Protein AF-A0A645F5N4-F1 (afdb_monomer_lite)

pLDDT: mean 87.97, std 12.4, range [42.12, 98.25]

Structure (mmCIF, N/CA/C/O backbone):
data_AF-A0A645F5N4-F1
#
_entry.id   AF-A0A645F5N4-F1
#
loop_
_atom_site.group_PDB
_atom_site.id
_atom_site.type_symbol
_atom_site.label_atom_id
_atom_site.label_alt_id
_atom_site.label_comp_id
_atom_site.label_asym_id
_atom_site.label_entity_id
_atom_site.label_seq_id
_atom_site.pdbx_PDB_ins_code
_atom_site.Cartn_x
_atom_site.Cartn_y
_atom_site.Cartn_z
_atom_site.occupancy
_atom_site.B_iso_or_equiv
_atom_site.auth_seq_id
_atom_site.auth_comp_id
_atom_site.auth_asym_id
_atom_site.auth_atom_id
_atom_site.pdbx_PDB_model_num
ATOM 1 N N . MET A 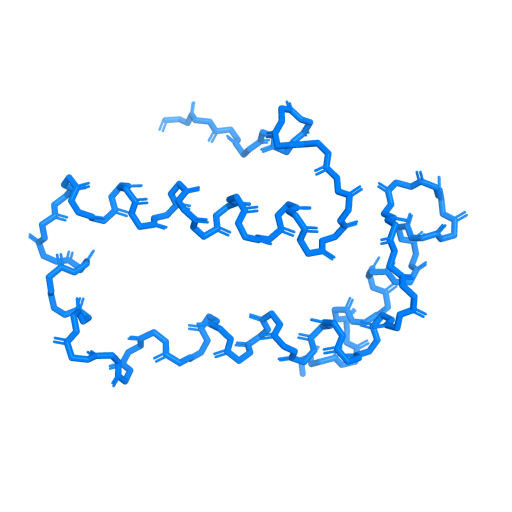1 1 ? 3.083 -13.281 5.545 1.00 77.62 1 MET A N 1
ATOM 2 C CA . MET A 1 1 ? 3.299 -11.821 5.418 1.00 77.62 1 MET A CA 1
ATOM 3 C C . MET A 1 1 ? 2.011 -11.031 5.602 1.00 77.62 1 MET A C 1
ATOM 5 O O . MET A 1 1 ? 2.000 -10.176 6.475 1.00 77.62 1 MET A O 1
ATOM 9 N N . VAL A 1 2 ? 0.921 -11.361 4.893 1.00 91.19 2 VAL A N 1
ATOM 10 C CA . VAL A 1 2 ? -0.390 -10.679 5.019 1.00 91.19 2 VAL A CA 1
ATOM 11 C C . VAL A 1 2 ? -0.832 -10.421 6.472 1.00 91.19 2 VAL A C 1
ATOM 13 O O . VAL A 1 2 ? -1.130 -9.271 6.782 1.00 91.19 2 VAL A O 1
ATOM 16 N N . PRO A 1 3 ? -0.782 -11.392 7.414 1.00 94.50 3 PRO A N 1
ATOM 17 C CA . PRO A 1 3 ? -1.269 -11.151 8.777 1.00 94.50 3 PRO A CA 1
ATOM 18 C C . PRO A 1 3 ? -0.483 -10.089 9.558 1.00 94.50 3 PRO A C 1
ATOM 20 O O . PRO A 1 3 ? -1.036 -9.461 10.454 1.00 94.50 3 PRO A O 1
ATOM 23 N N . LEU A 1 4 ? 0.803 -9.891 9.244 1.00 94.75 4 LEU A N 1
ATOM 24 C CA . LEU A 1 4 ? 1.629 -8.873 9.895 1.00 94.75 4 LEU A CA 1
ATOM 25 C C . LEU A 1 4 ? 1.254 -7.476 9.393 1.00 94.75 4 LEU A C 1
ATOM 27 O O . LEU A 1 4 ? 0.979 -6.591 10.195 1.00 94.75 4 LEU A O 1
ATOM 31 N N . PHE A 1 5 ? 1.173 -7.302 8.073 1.00 95.06 5 PHE A N 1
ATOM 32 C CA . PHE A 1 5 ? 0.775 -6.030 7.470 1.00 95.06 5 PHE A CA 1
ATOM 33 C C . PHE A 1 5 ? -0.667 -5.657 7.822 1.00 95.06 5 PHE A C 1
ATOM 35 O O . PHE A 1 5 ? -0.934 -4.504 8.135 1.00 95.06 5 PHE A O 1
ATOM 42 N N . ALA A 1 6 ? -1.572 -6.634 7.886 1.00 97.69 6 ALA A N 1
ATOM 43 C CA . ALA A 1 6 ? -2.942 -6.414 8.337 1.00 97.69 6 ALA A CA 1
ATOM 44 C C . ALA A 1 6 ? -3.001 -5.834 9.760 1.00 97.69 6 ALA A C 1
ATOM 46 O O . ALA A 1 6 ? -3.811 -4.949 10.024 1.00 97.69 6 ALA A O 1
ATOM 47 N N . LYS A 1 7 ? -2.130 -6.295 10.674 1.00 97.94 7 LYS A N 1
ATOM 48 C CA . LYS A 1 7 ? -2.030 -5.737 12.033 1.00 97.94 7 LYS A CA 1
ATOM 49 C C . LYS A 1 7 ? -1.546 -4.289 12.022 1.00 97.94 7 LYS A C 1
ATOM 51 O O . LYS A 1 7 ? -2.121 -3.479 12.734 1.00 97.94 7 LYS A O 1
ATOM 56 N N . ILE A 1 8 ? -0.546 -3.969 11.200 1.00 96.62 8 ILE A N 1
ATOM 57 C CA . ILE A 1 8 ? -0.028 -2.599 11.055 1.00 96.62 8 ILE A CA 1
ATOM 58 C C . ILE A 1 8 ? -1.118 -1.669 10.510 1.00 96.62 8 ILE A C 1
ATOM 60 O O . ILE A 1 8 ? -1.351 -0.601 11.066 1.00 96.62 8 ILE A O 1
ATOM 64 N N . ILE A 1 9 ? -1.830 -2.089 9.459 1.00 97.19 9 ILE A N 1
ATOM 65 C CA . ILE A 1 9 ? -2.922 -1.295 8.883 1.00 97.19 9 ILE A CA 1
ATOM 66 C C . ILE A 1 9 ? -4.045 -1.116 9.910 1.00 97.19 9 ILE A C 1
ATOM 68 O O . ILE A 1 9 ? -4.546 -0.010 10.080 1.00 97.19 9 ILE A O 1
ATOM 72 N N . LYS A 1 10 ? -4.412 -2.178 10.639 1.00 98.25 10 LYS A N 1
ATOM 73 C CA . LYS A 1 10 ? -5.427 -2.105 11.698 1.00 98.25 10 LYS A CA 1
ATOM 74 C C . LYS A 1 10 ? -5.031 -1.122 12.799 1.00 98.25 10 LYS A C 1
ATOM 76 O O . LYS A 1 10 ? -5.865 -0.319 13.194 1.00 98.25 10 LYS A O 1
ATOM 81 N N . GLN A 1 11 ? -3.777 -1.155 13.248 1.00 98.06 11 GLN A N 1
ATOM 82 C CA . GLN A 1 11 ? -3.262 -0.206 14.233 1.00 98.06 11 GLN A CA 1
ATOM 83 C C . GLN A 1 11 ? -3.360 1.234 13.716 1.00 98.06 11 GLN A C 1
ATOM 85 O O . GLN A 1 11 ? -3.899 2.087 14.408 1.00 98.06 11 GLN A O 1
ATOM 90 N N . GLY A 1 12 ? -2.928 1.505 12.481 1.00 96.12 12 GLY A N 1
ATOM 91 C CA . GLY A 1 12 ? -3.036 2.852 11.913 1.00 96.12 12 GLY A CA 1
ATOM 92 C C . GLY A 1 12 ? -4.484 3.335 11.758 1.00 96.12 12 GLY A C 1
ATOM 93 O O . GLY A 1 12 ? -4.737 4.527 11.892 1.00 96.12 12 GLY A O 1
ATOM 94 N N . VAL A 1 13 ? -5.450 2.434 11.538 1.00 97.25 13 VAL A N 1
ATOM 95 C CA . VAL A 1 13 ? -6.888 2.770 11.583 1.00 97.25 13 VAL A CA 1
ATOM 96 C C . VAL A 1 13 ? -7.336 3.107 13.009 1.00 97.25 13 VAL A C 1
ATOM 98 O O . VAL A 1 13 ? -8.043 4.090 13.209 1.00 97.25 13 VAL A O 1
ATOM 101 N N . GLU A 1 14 ? -6.916 2.323 14.004 1.00 97.94 14 GLU A N 1
ATOM 102 C CA . GLU A 1 14 ? -7.229 2.565 15.423 1.00 97.94 14 GLU A CA 1
ATOM 103 C C . GLU A 1 14 ? -6.631 3.888 15.934 1.00 97.94 14 GLU A C 1
ATOM 105 O O . GLU A 1 14 ? -7.242 4.561 16.763 1.00 97.94 14 GLU A O 1
ATOM 110 N N . GLU A 1 15 ? -5.477 4.291 15.403 1.00 96.38 15 GLU A N 1
ATOM 111 C CA . GLU A 1 15 ? -4.801 5.558 15.707 1.00 96.38 15 GLU A CA 1
ATOM 112 C C . GLU A 1 15 ? -5.329 6.748 14.881 1.00 96.38 15 GLU A C 1
ATOM 114 O O . GLU A 1 15 ? -4.917 7.884 15.109 1.00 96.38 15 GLU A O 1
ATOM 119 N N . GLY A 1 16 ? -6.242 6.517 13.929 1.00 94.50 16 GLY A N 1
ATOM 120 C CA . GLY A 1 16 ? -6.792 7.560 13.053 1.00 94.50 16 GLY A CA 1
ATOM 121 C C . GLY A 1 16 ? -5.824 8.064 11.975 1.00 94.50 16 GLY A C 1
ATOM 122 O O . GLY A 1 16 ? -6.066 9.107 11.374 1.00 94.50 16 GLY A O 1
ATOM 123 N N . VAL A 1 17 ? -4.733 7.335 11.728 1.00 93.25 17 VAL A N 1
ATOM 124 C CA . VAL A 1 17 ? -3.734 7.641 10.695 1.00 93.25 17 VAL A CA 1
ATOM 125 C C . VAL A 1 17 ? -4.179 7.108 9.332 1.00 93.25 17 VAL A C 1
ATOM 127 O O . VAL A 1 17 ? -3.974 7.769 8.320 1.00 93.25 17 VAL A O 1
ATOM 130 N N . PHE A 1 18 ? -4.792 5.922 9.284 1.00 95.62 18 PHE A N 1
ATOM 131 C CA . PHE A 1 18 ? -5.254 5.279 8.048 1.00 95.62 18 PHE A CA 1
ATOM 132 C C . PHE A 1 18 ? -6.781 5.243 7.961 1.00 95.62 18 PHE A C 1
ATOM 134 O O . PHE A 1 18 ? -7.469 5.038 8.959 1.00 95.62 18 PHE A O 1
ATOM 141 N N . HIS A 1 19 ? -7.315 5.340 6.743 1.00 96.25 19 HIS A N 1
ATOM 142 C CA . HIS A 1 19 ? -8.752 5.272 6.466 1.00 96.25 19 HIS A CA 1
ATOM 143 C C . HIS A 1 19 ? -9.070 4.032 5.624 1.00 96.25 19 HIS A C 1
ATOM 145 O O . HIS A 1 19 ? -9.301 4.111 4.419 1.00 96.25 19 HIS A O 1
ATOM 151 N N . VAL A 1 20 ? -9.059 2.863 6.272 1.00 97.00 20 VAL A N 1
ATOM 152 C CA . VAL A 1 20 ? -9.214 1.554 5.620 1.00 97.00 20 VAL A CA 1
ATOM 153 C C . VAL A 1 20 ? -10.339 0.753 6.274 1.00 97.00 20 VAL A C 1
ATOM 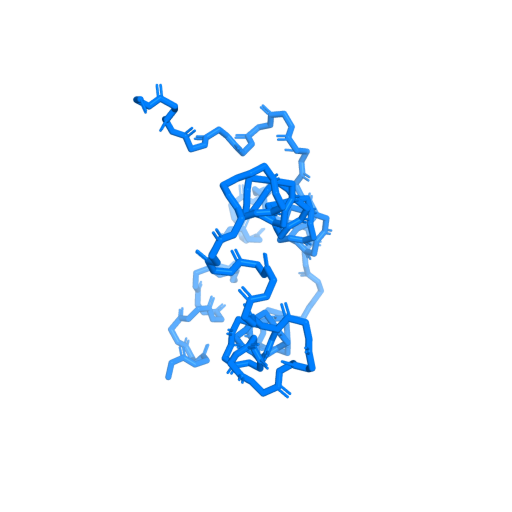155 O O . VAL A 1 20 ? -10.312 0.506 7.476 1.00 97.00 20 VAL A O 1
ATOM 158 N N . LEU A 1 21 ? -11.306 0.291 5.474 1.00 97.44 21 LEU A N 1
ATOM 159 C CA . LEU A 1 21 ? -12.447 -0.505 5.958 1.00 97.44 21 LEU A CA 1
ATOM 160 C C . LEU A 1 21 ? -12.075 -1.961 6.281 1.00 97.44 21 LEU A C 1
ATOM 162 O O . LEU A 1 21 ? -12.586 -2.532 7.241 1.00 97.44 21 LEU A O 1
ATOM 166 N N . TYR A 1 22 ? -11.184 -2.557 5.483 1.00 97.94 22 TYR A N 1
ATOM 167 C CA . TYR A 1 22 ? -10.841 -3.982 5.54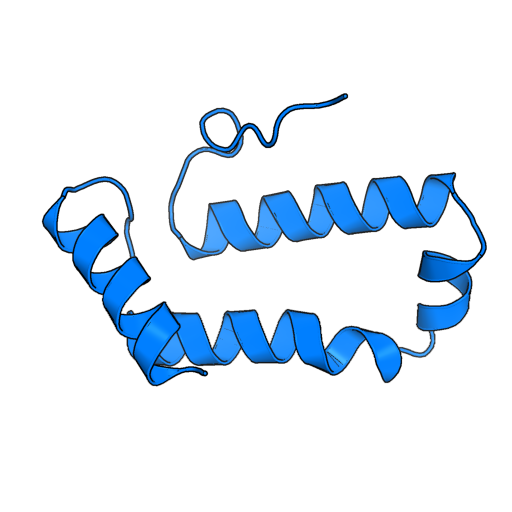5 1.00 97.94 22 TYR A CA 1
ATOM 168 C C . TYR A 1 22 ? -9.313 -4.175 5.570 1.00 97.94 22 TYR A C 1
ATOM 170 O O . TYR A 1 22 ? -8.694 -4.373 4.519 1.00 97.94 22 TYR A O 1
ATOM 178 N N . PRO A 1 23 ? -8.660 -4.073 6.748 1.00 97.56 23 PRO A N 1
ATOM 179 C CA . PRO A 1 23 ? -7.197 -4.084 6.851 1.00 97.56 23 PRO A CA 1
ATOM 180 C C . PRO A 1 23 ? -6.516 -5.342 6.300 1.00 97.56 23 PRO A C 1
ATOM 182 O O . PRO A 1 23 ? -5.409 -5.257 5.770 1.00 97.56 23 PRO A O 1
ATOM 185 N N . TYR A 1 24 ? -7.155 -6.509 6.415 1.00 97.88 24 TYR A N 1
ATOM 186 C CA . TYR A 1 24 ? -6.562 -7.771 5.973 1.00 97.88 24 TYR A CA 1
ATOM 187 C C . TYR A 1 24 ? -6.521 -7.880 4.447 1.00 97.88 24 TYR A C 1
ATOM 189 O O . TYR A 1 24 ? -5.464 -8.120 3.867 1.00 97.88 24 TYR A O 1
ATOM 197 N N . GLU A 1 25 ? -7.655 -7.650 3.796 1.00 98.06 25 GLU A N 1
ATOM 198 C CA . GLU A 1 25 ? -7.811 -7.657 2.343 1.00 98.06 25 GLU A CA 1
ATOM 199 C C . GLU A 1 25 ? -6.941 -6.571 1.709 1.00 98.06 25 GLU A C 1
ATOM 201 O O . GLU A 1 25 ? -6.274 -6.810 0.705 1.00 98.06 25 GLU A O 1
ATOM 206 N N . THR A 1 26 ? -6.871 -5.401 2.346 1.00 97.19 26 THR A N 1
ATOM 207 C CA . THR A 1 26 ? -6.000 -4.303 1.912 1.00 97.19 26 THR A CA 1
ATOM 208 C C . THR A 1 26 ? -4.526 -4.711 1.957 1.00 97.19 26 THR A C 1
ATOM 210 O O . THR A 1 26 ? -3.791 -4.476 0.997 1.00 97.19 26 THR A O 1
ATOM 213 N N . ALA A 1 27 ? -4.088 -5.382 3.028 1.00 97.06 27 ALA A N 1
ATOM 214 C CA . ALA A 1 27 ? -2.732 -5.920 3.115 1.00 97.06 27 ALA A CA 1
ATOM 215 C C . ALA A 1 27 ? -2.451 -6.980 2.036 1.00 97.06 27 ALA A C 1
ATOM 217 O O . ALA A 1 27 ? -1.371 -6.969 1.445 1.00 97.06 27 ALA A O 1
ATOM 218 N N . ASP A 1 28 ? -3.400 -7.883 1.763 1.00 96.44 28 ASP A N 1
ATOM 219 C CA . ASP A 1 28 ? -3.260 -8.895 0.706 1.00 96.44 28 ASP A CA 1
ATOM 220 C C . ASP A 1 28 ? -3.104 -8.240 -0.677 1.00 96.44 28 ASP A C 1
ATOM 222 O O . ASP A 1 28 ? -2.176 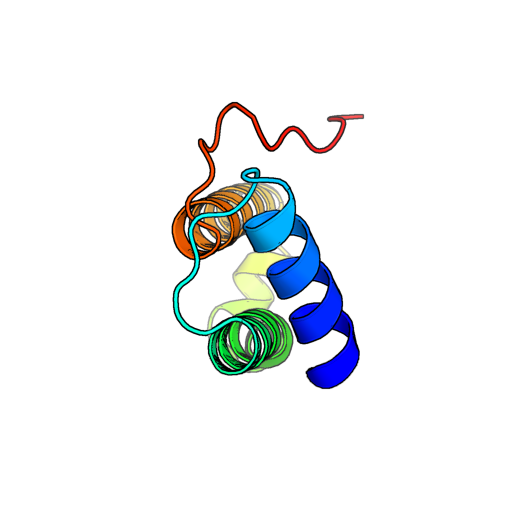-8.563 -1.419 1.00 96.44 28 ASP A O 1
ATOM 226 N N . ILE A 1 29 ? -3.942 -7.248 -0.995 1.00 95.31 29 ILE A N 1
ATOM 227 C CA . ILE A 1 29 ? -3.874 -6.493 -2.255 1.00 95.31 29 ILE A CA 1
ATOM 228 C C . ILE A 1 29 ? -2.513 -5.809 -2.417 1.00 95.31 29 ILE A C 1
ATOM 230 O O . ILE A 1 29 ? -1.859 -5.990 -3.445 1.00 95.31 29 ILE A O 1
ATOM 234 N N . LEU A 1 30 ? -2.055 -5.061 -1.408 1.00 94.31 30 LEU A N 1
ATOM 235 C CA . LEU A 1 30 ? -0.782 -4.335 -1.477 1.00 94.31 30 LEU A CA 1
ATOM 236 C C . LEU A 1 30 ? 0.412 -5.278 -1.675 1.00 94.31 30 LEU A C 1
ATOM 238 O O . LEU A 1 30 ? 1.296 -5.001 -2.486 1.00 94.31 30 LEU A O 1
ATOM 242 N N . ILE A 1 31 ? 0.421 -6.423 -0.988 1.00 93.25 31 ILE A N 1
ATOM 243 C CA . ILE A 1 31 ? 1.473 -7.431 -1.160 1.00 93.25 31 ILE A CA 1
ATOM 244 C C . ILE A 1 31 ? 1.447 -7.998 -2.581 1.00 93.25 31 ILE A C 1
ATOM 246 O O . ILE A 1 31 ? 2.504 -8.128 -3.196 1.00 93.25 31 ILE A O 1
ATOM 250 N N . ARG A 1 32 ? 0.266 -8.303 -3.132 1.00 91.69 32 ARG A N 1
ATOM 251 C CA . ARG A 1 32 ? 0.142 -8.822 -4.505 1.00 91.69 32 ARG A CA 1
ATOM 252 C C . ARG A 1 32 ? 0.630 -7.829 -5.551 1.00 91.69 32 ARG A C 1
ATOM 254 O O . ARG A 1 32 ? 1.279 -8.253 -6.502 1.00 91.69 32 ARG A O 1
ATOM 261 N N . VAL A 1 33 ? 0.370 -6.535 -5.366 1.00 88.62 33 VAL A N 1
ATOM 262 C CA . VAL A 1 33 ? 0.871 -5.485 -6.265 1.00 88.62 33 VAL A CA 1
ATOM 263 C C . VAL A 1 33 ? 2.400 -5.495 -6.313 1.00 88.62 33 VAL A C 1
ATOM 265 O O . VAL A 1 33 ? 2.962 -5.471 -7.402 1.00 88.62 33 VAL A O 1
ATOM 268 N N . ILE A 1 34 ? 3.072 -5.598 -5.162 1.00 86.00 34 ILE A N 1
ATOM 269 C CA . ILE A 1 34 ? 4.543 -5.593 -5.078 1.00 86.00 34 ILE A CA 1
ATOM 270 C C . ILE A 1 34 ? 5.146 -6.913 -5.582 1.00 86.00 34 ILE A C 1
ATOM 272 O O . ILE A 1 34 ? 6.121 -6.919 -6.329 1.00 86.00 34 ILE A O 1
ATOM 276 N N . VAL A 1 35 ? 4.570 -8.050 -5.191 1.00 89.06 35 VAL A N 1
ATOM 277 C CA . VAL A 1 35 ? 5.076 -9.377 -5.582 1.00 89.06 35 VAL A CA 1
ATOM 278 C C . VAL A 1 35 ? 4.821 -9.666 -7.064 1.00 89.06 35 VAL A C 1
ATOM 280 O O . VAL A 1 35 ? 5.570 -10.422 -7.673 1.00 89.06 35 VAL A O 1
ATOM 283 N N . GLY A 1 36 ? 3.797 -9.055 -7.665 1.00 88.06 36 GLY A N 1
ATOM 284 C CA . GLY A 1 36 ? 3.475 -9.217 -9.083 1.00 88.06 36 GLY A CA 1
ATOM 285 C C . GLY A 1 36 ? 4.420 -8.483 -10.039 1.00 88.06 36 GLY A C 1
ATOM 286 O O . GLY A 1 36 ? 4.420 -8.785 -11.230 1.00 88.06 36 GLY A O 1
ATOM 287 N N . VAL A 1 37 ? 5.242 -7.552 -9.543 1.00 86.50 37 VAL A N 1
ATOM 288 C CA . VAL A 1 37 ? 6.097 -6.686 -10.376 1.00 86.50 37 VAL A CA 1
ATOM 289 C C . VAL A 1 37 ? 7.053 -7.463 -11.289 1.00 86.50 37 VAL A C 1
ATOM 291 O O . VAL A 1 37 ? 7.075 -7.150 -12.479 1.00 86.50 37 VAL A O 1
ATOM 294 N N . PRO A 1 38 ? 7.774 -8.504 -10.823 1.00 86.25 38 PRO A N 1
ATOM 295 C CA . PRO A 1 38 ? 8.660 -9.298 -11.680 1.00 86.25 38 PRO A CA 1
ATOM 296 C C . PRO A 1 38 ? 7.949 -10.055 -12.807 1.00 86.25 38 PRO A C 1
ATOM 298 O O . PRO A 1 38 ? 8.582 -10.417 -13.790 1.00 86.25 38 PRO A O 1
ATOM 301 N N . GLY A 1 39 ? 6.641 -10.305 -12.678 1.00 87.75 39 GLY A N 1
ATOM 302 C CA . GLY A 1 39 ? 5.836 -10.949 -13.720 1.00 87.75 39 GLY A CA 1
ATOM 303 C C . GLY A 1 39 ? 5.299 -9.983 -14.781 1.00 87.75 39 GLY A C 1
ATOM 304 O O . GLY A 1 39 ? 4.635 -10.419 -15.720 1.00 87.75 39 GLY A O 1
ATOM 305 N N . SER A 1 40 ? 5.535 -8.678 -14.631 1.00 87.62 40 SER A N 1
ATOM 3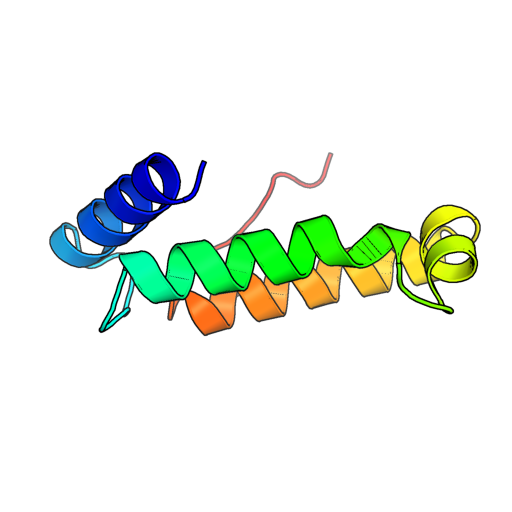06 C CA . SER A 1 40 ? 5.073 -7.670 -15.582 1.00 87.62 40 SER A CA 1
ATOM 307 C C . SER A 1 40 ? 5.881 -7.725 -16.884 1.00 87.62 40 SER A C 1
ATOM 309 O O . SER A 1 40 ? 7.110 -7.726 -16.825 1.00 87.62 40 SER A O 1
ATOM 311 N N . PRO A 1 41 ? 5.242 -7.633 -18.066 1.00 88.62 41 PRO A N 1
ATOM 312 C CA . PRO A 1 41 ? 5.953 -7.438 -19.333 1.00 88.62 41 PRO A CA 1
ATOM 313 C C . PRO A 1 41 ? 6.833 -6.177 -19.358 1.00 88.62 41 PRO A C 1
ATOM 315 O O . PRO A 1 41 ? 7.776 -6.104 -20.134 1.00 88.62 41 PRO A O 1
ATOM 318 N N . ALA A 1 42 ? 6.530 -5.190 -18.508 1.00 87.38 42 ALA A N 1
ATOM 319 C CA . ALA A 1 42 ? 7.294 -3.951 -18.374 1.00 87.38 42 ALA A CA 1
ATOM 320 C C . ALA A 1 42 ? 8.388 -4.020 -17.289 1.00 87.38 42 ALA A C 1
ATOM 322 O O . ALA A 1 42 ? 9.014 -3.004 -16.993 1.00 87.38 42 ALA A O 1
ATOM 323 N N . TYR A 1 43 ? 8.615 -5.184 -16.663 1.00 87.44 43 TYR A N 1
ATOM 324 C CA . TYR A 1 43 ? 9.558 -5.321 -15.549 1.00 87.44 43 TYR A CA 1
ATOM 325 C C . TYR A 1 43 ? 10.971 -4.854 -15.915 1.00 87.44 43 TYR A C 1
ATOM 327 O O . TYR A 1 43 ? 11.536 -4.015 -15.214 1.00 87.44 43 TYR A O 1
ATOM 335 N N . ASP A 1 44 ? 11.503 -5.325 -17.045 1.00 88.12 44 ASP A N 1
ATOM 336 C CA . ASP A 1 44 ? 12.847 -4.958 -17.501 1.00 88.12 44 ASP A CA 1
ATOM 337 C C . ASP A 1 44 ? 12.968 -3.455 -17.773 1.00 88.12 44 ASP A C 1
ATOM 339 O O . ASP A 1 44 ? 13.998 -2.850 -17.475 1.00 88.12 44 ASP A O 1
ATOM 343 N N . GLU A 1 45 ? 11.906 -2.824 -18.279 1.00 86.81 45 GLU A N 1
ATOM 344 C CA . GLU A 1 45 ? 11.870 -1.377 -18.499 1.00 86.81 45 GLU A CA 1
ATOM 345 C C . GLU A 1 45 ? 11.868 -0.597 -17.178 1.00 86.81 45 GLU A C 1
ATOM 347 O O . GLU A 1 45 ? 12.456 0.476 -17.098 1.00 86.81 45 GLU A O 1
ATOM 352 N N . TYR A 1 46 ? 11.224 -1.115 -16.129 1.00 85.75 46 TYR A N 1
ATOM 353 C CA . TYR A 1 46 ? 11.241 -0.488 -14.807 1.00 85.75 46 TYR A CA 1
ATOM 354 C C . TYR A 1 46 ? 12.551 -0.706 -14.054 1.00 85.75 46 TYR A C 1
ATOM 356 O O . TYR A 1 46 ? 12.857 0.084 -13.167 1.00 85.75 46 TYR A O 1
ATOM 364 N N . MET A 1 47 ? 13.308 -1.763 -14.349 1.00 82.81 47 MET A N 1
ATOM 365 C CA . MET A 1 47 ? 14.556 -2.052 -13.637 1.00 82.81 47 MET A CA 1
ATOM 366 C C . MET A 1 47 ? 15.781 -1.417 -14.304 1.00 82.81 47 MET A C 1
ATOM 368 O O . MET A 1 47 ? 16.668 -0.943 -13.591 1.00 82.81 47 MET A O 1
ATOM 372 N N . ASN A 1 48 ? 15.807 -1.360 -15.641 1.00 88.06 48 ASN A N 1
ATOM 373 C CA . ASN A 1 48 ? 16.993 -0.972 -16.416 1.00 88.06 48 ASN A CA 1
ATOM 374 C C . ASN A 1 48 ? 17.000 0.487 -16.905 1.00 88.06 48 ASN A C 1
ATOM 376 O O . ASN A 1 48 ? 18.040 0.967 -17.349 1.00 88.06 48 ASN A O 1
ATOM 380 N N . ASP A 1 49 ? 15.873 1.198 -16.834 1.00 93.19 49 ASP A N 1
ATOM 381 C CA . ASP A 1 49 ? 15.786 2.632 -17.136 1.00 93.19 49 ASP A CA 1
ATOM 382 C C . ASP A 1 49 ? 15.529 3.397 -15.832 1.00 93.19 49 ASP A C 1
ATOM 384 O O . ASP A 1 49 ? 14.477 3.258 -15.205 1.00 93.19 49 ASP A O 1
ATOM 388 N N . ASP A 1 50 ? 16.507 4.200 -15.408 1.00 91.56 50 ASP A N 1
ATOM 389 C CA . ASP A 1 50 ? 16.470 4.927 -14.136 1.00 91.56 50 ASP A CA 1
ATOM 390 C C . ASP A 1 50 ? 15.289 5.907 -14.042 1.00 91.56 50 ASP A C 1
ATOM 392 O O . ASP A 1 50 ? 14.696 6.075 -12.971 1.00 91.56 50 ASP A O 1
ATOM 396 N N . GLU A 1 51 ? 14.909 6.541 -15.153 1.00 92.94 51 GLU A N 1
ATOM 397 C CA . GLU A 1 51 ? 13.807 7.499 -15.181 1.00 92.94 51 GLU A CA 1
ATOM 398 C C . GLU A 1 51 ? 12.460 6.771 -15.080 1.00 92.94 51 GLU A C 1
ATOM 400 O O . GLU A 1 51 ? 11.578 7.171 -14.309 1.00 92.94 51 GLU A O 1
ATOM 405 N N . ARG A 1 52 ? 12.308 5.653 -15.802 1.00 90.38 52 ARG A N 1
ATOM 406 C CA . ARG A 1 52 ? 11.137 4.771 -15.675 1.00 90.38 52 ARG A CA 1
ATOM 407 C C . ARG A 1 52 ? 11.040 4.171 -14.282 1.00 90.38 52 ARG A C 1
ATOM 409 O O . ARG A 1 52 ? 9.950 4.204 -13.710 1.00 90.38 52 ARG A O 1
ATOM 416 N N . ARG A 1 53 ? 12.153 3.703 -13.712 1.00 89.56 53 ARG A N 1
ATOM 417 C CA . ARG A 1 53 ? 12.224 3.189 -12.339 1.00 89.56 53 ARG A CA 1
ATOM 418 C C . ARG A 1 53 ? 11.735 4.231 -11.347 1.00 89.56 53 ARG A C 1
ATOM 420 O O . ARG A 1 53 ? 10.866 3.947 -10.525 1.00 89.56 53 ARG A O 1
ATOM 427 N N . ARG A 1 54 ? 12.232 5.467 -11.463 1.00 90.19 54 ARG A N 1
ATOM 428 C CA . ARG A 1 54 ? 11.823 6.581 -10.601 1.00 90.19 54 ARG A CA 1
ATOM 429 C C . ARG A 1 54 ? 10.327 6.869 -10.716 1.00 90.19 54 ARG A C 1
ATOM 431 O O . ARG A 1 54 ? 9.646 6.933 -9.694 1.00 90.19 54 ARG A O 1
ATOM 438 N N . ARG A 1 55 ? 9.793 7.010 -11.935 1.00 91.31 55 ARG A N 1
ATOM 439 C CA . ARG A 1 55 ? 8.350 7.240 -12.151 1.00 91.31 55 ARG A CA 1
ATOM 440 C C . ARG A 1 55 ? 7.501 6.096 -11.605 1.00 91.31 55 ARG A C 1
ATOM 442 O O . ARG A 1 55 ? 6.447 6.348 -11.022 1.00 91.31 55 ARG A O 1
ATOM 449 N N . TYR A 1 56 ? 7.964 4.861 -11.763 1.00 89.56 56 TYR A N 1
ATOM 450 C CA . TYR A 1 56 ? 7.286 3.680 -11.249 1.00 89.56 56 TYR A CA 1
ATOM 451 C C . TYR A 1 56 ? 7.216 3.692 -9.717 1.00 89.56 56 TYR A C 1
ATOM 453 O O . TYR A 1 56 ? 6.131 3.553 -9.159 1.00 89.56 56 TYR A O 1
ATOM 461 N N . LEU A 1 57 ? 8.336 3.946 -9.034 1.00 88.19 57 LEU A N 1
ATOM 462 C CA . LEU A 1 57 ? 8.386 4.023 -7.569 1.00 88.19 57 LEU A CA 1
ATOM 463 C C . LEU A 1 57 ? 7.527 5.168 -7.013 1.00 88.19 57 LEU A C 1
ATOM 465 O O . LEU A 1 57 ? 6.799 4.971 -6.039 1.00 88.19 57 LEU A O 1
ATOM 469 N N . LEU A 1 58 ? 7.547 6.340 -7.657 1.00 89.56 58 LEU A N 1
ATOM 470 C CA . LEU A 1 58 ? 6.672 7.462 -7.296 1.00 89.56 58 LEU A CA 1
ATOM 471 C C . LEU A 1 58 ? 5.189 7.107 -7.475 1.00 89.56 58 LEU A C 1
ATOM 473 O O . LEU A 1 58 ? 4.362 7.437 -6.625 1.00 89.56 58 LEU A O 1
ATOM 477 N N . SER A 1 59 ? 4.857 6.392 -8.550 1.00 90.19 59 SER A N 1
ATOM 478 C CA . SER A 1 59 ? 3.489 5.934 -8.810 1.00 90.19 59 SER A CA 1
ATOM 479 C C . SER A 1 59 ? 3.045 4.888 -7.784 1.00 90.19 59 SER A C 1
ATOM 481 O O . SER A 1 59 ? 1.946 4.987 -7.245 1.00 90.19 59 SER A O 1
ATOM 483 N N . LEU A 1 60 ? 3.914 3.927 -7.451 1.00 88.81 60 LEU A N 1
ATOM 484 C CA . LEU A 1 60 ? 3.664 2.915 -6.422 1.00 88.81 60 LEU A CA 1
ATOM 485 C C . LEU A 1 60 ? 3.423 3.563 -5.053 1.00 88.81 60 LEU A C 1
ATOM 487 O O . LEU A 1 60 ? 2.479 3.191 -4.359 1.00 88.81 60 LEU A O 1
ATOM 491 N N . ARG A 1 61 ? 4.217 4.579 -4.694 1.00 87.50 61 ARG A N 1
ATOM 492 C CA . ARG A 1 61 ? 4.006 5.389 -3.486 1.00 87.50 61 ARG A CA 1
ATOM 493 C C . ARG A 1 61 ? 2.617 6.029 -3.474 1.00 87.50 61 ARG A C 1
ATOM 495 O O . ARG A 1 61 ? 1.926 5.946 -2.463 1.00 87.50 61 ARG A O 1
ATOM 502 N N . GLY A 1 62 ? 2.194 6.618 -4.593 1.00 90.31 62 GLY A N 1
ATOM 503 C CA . GLY A 1 62 ? 0.854 7.194 -4.735 1.00 90.31 62 GLY A CA 1
ATOM 504 C C . GLY A 1 62 ? -0.263 6.161 -4.557 1.00 90.31 62 GLY A C 1
ATOM 505 O O . GLY A 1 62 ? -1.228 6.418 -3.840 1.00 90.31 62 GLY A O 1
ATOM 506 N N . VAL A 1 63 ? -0.109 4.969 -5.141 1.00 91.62 63 VAL A N 1
ATOM 507 C CA . VAL A 1 63 ? -1.069 3.861 -4.990 1.00 91.62 63 VAL A CA 1
ATOM 508 C C . VAL A 1 63 ? -1.153 3.389 -3.539 1.00 91.62 63 VAL A C 1
ATOM 510 O O . VAL A 1 63 ? -2.258 3.222 -3.025 1.00 91.62 63 VAL A O 1
ATOM 513 N N . ILE A 1 64 ? -0.015 3.205 -2.860 1.00 92.00 64 ILE A N 1
ATOM 514 C CA . ILE A 1 64 ? 0.021 2.809 -1.444 1.00 92.00 64 ILE A CA 1
ATOM 515 C C . ILE A 1 64 ? -0.670 3.871 -0.583 1.00 92.00 64 ILE A C 1
ATOM 517 O O . ILE A 1 64 ? -1.548 3.531 0.208 1.00 92.00 64 ILE A O 1
ATOM 521 N N . ALA A 1 65 ? -0.330 5.149 -0.776 1.00 91.44 65 ALA A N 1
ATOM 522 C CA . ALA A 1 65 ? -0.922 6.253 -0.027 1.00 91.44 65 ALA A CA 1
ATOM 523 C C . ALA A 1 65 ? -2.446 6.330 -0.219 1.00 91.44 65 ALA A C 1
ATOM 525 O O . ALA A 1 65 ? -3.198 6.348 0.755 1.00 91.44 65 ALA A O 1
ATOM 526 N N . GLY A 1 66 ? -2.915 6.275 -1.469 1.00 92.38 66 GLY A N 1
ATOM 527 C CA . GLY A 1 66 ? -4.345 6.274 -1.775 1.00 92.38 66 GLY A CA 1
ATOM 528 C C . GLY A 1 66 ? -5.077 5.062 -1.193 1.00 92.38 66 GLY A C 1
ATOM 529 O O . GLY A 1 66 ? -6.182 5.202 -0.678 1.00 92.38 66 GLY A O 1
ATOM 530 N N . THR A 1 67 ? -4.444 3.886 -1.208 1.00 94.00 67 THR A N 1
ATOM 531 C CA . THR A 1 67 ? -5.021 2.646 -0.662 1.00 94.00 67 THR A CA 1
ATOM 532 C C . THR A 1 67 ? -5.161 2.690 0.861 1.00 94.00 67 THR A C 1
ATOM 534 O O . THR A 1 67 ? -6.134 2.172 1.401 1.00 94.00 67 THR A O 1
ATOM 537 N N . LEU A 1 68 ? -4.209 3.313 1.559 1.00 94.69 68 LEU A N 1
ATOM 538 C CA . LEU A 1 68 ? -4.267 3.499 3.013 1.00 94.69 68 LEU A CA 1
ATOM 539 C C . LEU A 1 68 ? -5.138 4.696 3.429 1.00 94.69 68 LEU A C 1
ATOM 541 O O . LEU A 1 68 ? -5.361 4.905 4.622 1.00 94.69 68 LEU A O 1
ATOM 545 N N . GLY A 1 69 ? -5.634 5.477 2.464 1.00 93.12 69 GLY A N 1
ATOM 546 C CA . GLY A 1 69 ? -6.418 6.679 2.724 1.00 93.12 69 GLY A CA 1
ATOM 547 C C . GLY A 1 69 ? -5.613 7.772 3.429 1.00 93.12 69 GLY A C 1
ATOM 548 O O . GLY A 1 69 ? -6.162 8.484 4.269 1.00 93.12 69 GLY A O 1
ATOM 549 N N . ILE A 1 70 ? -4.319 7.876 3.114 1.00 89.06 70 ILE A N 1
ATOM 550 C CA . ILE A 1 70 ? -3.424 8.927 3.616 1.00 89.06 70 ILE A CA 1
ATOM 551 C C . ILE A 1 70 ? -3.141 9.957 2.533 1.00 89.06 70 ILE A C 1
ATOM 553 O O . ILE A 1 70 ? -3.162 9.653 1.336 1.00 89.06 70 ILE A O 1
ATOM 557 N N . ASN A 1 71 ? -2.831 11.184 2.944 1.00 75.94 71 ASN A N 1
ATOM 558 C CA . ASN A 1 71 ? -2.421 12.202 1.995 1.00 75.94 71 ASN A CA 1
ATOM 559 C C . ASN A 1 71 ? -1.009 11.876 1.477 1.00 75.94 71 ASN A C 1
ATOM 561 O O . ASN A 1 71 ? -0.090 11.622 2.253 1.00 75.94 71 ASN A O 1
ATOM 565 N N . SER A 1 72 ? -0.794 11.903 0.159 1.00 64.50 72 SER A N 1
ATOM 566 C CA . SER A 1 72 ? 0.516 11.599 -0.442 1.00 64.50 72 SER A CA 1
ATOM 567 C C . SER A 1 72 ? 1.635 12.535 0.038 1.00 64.50 72 SER A C 1
ATOM 569 O O . SER A 1 72 ? 2.809 12.159 0.003 1.00 64.50 72 SER A O 1
ATOM 571 N N . ASN A 1 73 ? 1.265 13.727 0.519 1.00 65.44 73 ASN A N 1
ATOM 572 C CA . ASN A 1 73 ? 2.176 14.708 1.113 1.00 65.44 73 ASN A CA 1
ATOM 573 C C . ASN A 1 73 ? 2.620 14.349 2.542 1.00 65.44 73 ASN A C 1
ATOM 575 O O . ASN A 1 73 ? 3.648 14.846 2.987 1.00 65.44 73 ASN A O 1
ATOM 579 N N . GLU A 1 74 ? 1.878 13.495 3.250 1.00 64.31 74 GLU A N 1
ATOM 580 C CA . GLU A 1 74 ? 2.218 13.026 4.604 1.00 64.31 74 GLU A CA 1
ATOM 581 C C . GLU A 1 74 ? 3.135 11.798 4.568 1.00 64.31 74 GLU A C 1
ATOM 583 O O . GLU A 1 74 ? 3.829 11.491 5.534 1.00 64.31 74 GLU A O 1
ATOM 588 N N . PHE A 1 75 ? 3.183 11.102 3.432 1.00 63.28 75 PHE A N 1
ATOM 589 C CA . PHE A 1 75 ? 3.997 9.908 3.256 1.00 63.28 75 PHE A CA 1
ATOM 590 C C . PHE A 1 75 ? 5.375 10.253 2.684 1.00 63.28 75 PHE A C 1
ATOM 592 O O . PHE A 1 75 ? 5.640 9.911 1.540 1.00 63.28 75 PHE A O 1
ATOM 599 N N . SER A 1 76 ? 6.250 10.959 3.407 1.00 57.91 76 SER A N 1
ATOM 600 C CA . SER A 1 76 ? 7.635 11.195 2.956 1.00 57.91 76 SER A CA 1
ATOM 601 C C . SER A 1 76 ? 8.549 10.035 3.356 1.00 57.91 76 SER A C 1
ATOM 603 O O . SER A 1 76 ? 8.859 9.864 4.533 1.00 57.91 76 SER A O 1
ATOM 605 N N . VAL A 1 77 ? 9.018 9.256 2.382 1.00 55.59 77 VAL A N 1
ATOM 606 C CA . VAL A 1 77 ? 10.233 8.451 2.568 1.00 55.59 77 VAL A CA 1
ATOM 607 C C . VAL A 1 77 ? 11.395 9.416 2.359 1.00 55.59 77 VAL A C 1
ATOM 609 O O . VAL A 1 77 ? 11.360 10.158 1.381 1.00 55.59 77 VAL A O 1
ATOM 612 N N . TYR A 1 78 ? 12.340 9.470 3.300 1.00 47.75 78 TYR A N 1
ATOM 613 C CA . TYR A 1 78 ? 13.531 10.315 3.210 1.00 47.75 78 TYR A CA 1
ATOM 614 C C . TYR A 1 78 ? 14.170 10.161 1.822 1.00 47.75 78 TYR A C 1
ATOM 616 O O . TYR A 1 78 ? 14.622 9.072 1.471 1.00 47.75 78 TYR A O 1
ATOM 624 N N . ASP A 1 79 ? 14.137 11.234 1.031 1.00 47.22 79 ASP A N 1
ATOM 625 C CA . ASP A 1 79 ? 14.947 11.359 -0.174 1.00 47.22 79 ASP A CA 1
ATOM 626 C C . ASP A 1 79 ? 16.384 11.621 0.313 1.00 47.22 79 ASP A C 1
ATOM 628 O O . ASP A 1 79 ? 16.706 12.745 0.704 1.00 47.22 79 ASP A O 1
ATOM 632 N N . GLU A 1 80 ? 17.212 10.576 0.379 1.00 42.12 80 GLU A N 1
ATOM 633 C CA . GLU A 1 80 ? 18.676 10.718 0.311 1.00 42.12 80 GLU A CA 1
ATOM 634 C C . GLU A 1 80 ? 19.128 10.682 -1.154 1.00 42.12 80 GLU A C 1
ATOM 636 O O . GLU A 1 80 ? 18.673 9.777 -1.896 1.00 42.12 80 GLU A O 1
#

Organism: NCBI:txid1076179

Sequence (80 aa):
MVPLFAKIIKQGVEEGVFHVLYPYETADILIRVIVGVPGSPAYDEYMNDDERRRRYLLSLRGVIAGTLGINSNEFSVYDE

Foldseek 3Di:
DLVVQLVVLVVCVVVVNFDADRSSVLSVVLVCVVVCLVVDPCNCVLPVPPVNVVVVVLVNLVVNCVSRVHDSVVDDDDDD

Radius of gyration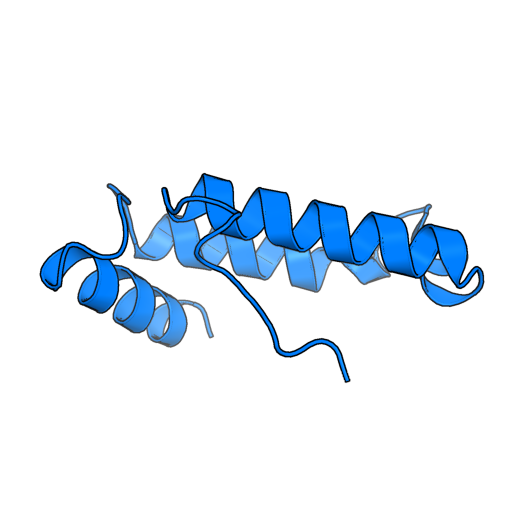: 13.97 Å; chains: 1; bounding box: 31×26×35 Å

InterPro domains:
  IPR049149 TetR/AcrR type transcriptional regulator-like, C-terminal domain [PF21303] (2-31)

Secondary structure (DSSP, 8-state):
-HHHHHHHHHHHHHTTS---S-HHHHHHHHHHHHHTGGGSTTHHHHHH-HHHHHHHHHHHHHHHHHHHT--TTT------